Protein AF-A0A2T4I644-F1 (afdb_monomer)

Secondary structure (DSSP, 8-state):
----------SSSSHHHHHTTTTS-HHHHHHHHHHHHHHHHHHHHHHT---SSHHHHHHHHHHHHHHIIIIIIHHHHHHHHHHHHHHHHHTT-S-HHHHHHHHHHHHHHHHHHHHHHHHH--

Organism: NCBI:txid114404

Radius of gyration: 29.85 Å; Cα contacts (8 Å, |Δi|>4): 19; chains: 1; bounding box: 46×106×45 Å

Structure (mmCIF, N/CA/C/O backbone):
data_AF-A0A2T4I644-F1
#
_entry.id   AF-A0A2T4I644-F1
#
loop_
_atom_site.group_PDB
_atom_site.id
_atom_site.type_symbol
_atom_site.label_atom_id
_atom_site.label_alt_id
_atom_site.label_comp_id
_atom_site.label_asym_id
_atom_site.label_entity_id
_atom_site.label_seq_id
_atom_site.pdbx_PDB_ins_code
_atom_site.Cartn_x
_atom_site.Cartn_y
_atom_site.Cartn_z
_atom_site.occupancy
_atom_site.B_iso_or_equiv
_atom_site.auth_seq_id
_atom_site.auth_comp_id
_atom_site.auth_asym_id
_atom_site.auth_atom_id
_atom_site.pdbx_PDB_model_num
ATOM 1 N N . MET A 1 1 ? 1.972 84.202 19.432 1.00 36.59 1 MET A N 1
ATOM 2 C CA . MET A 1 1 ? 2.578 83.707 20.687 1.00 36.59 1 MET A CA 1
ATOM 3 C C . MET A 1 1 ? 1.867 82.419 21.091 1.00 36.59 1 MET A C 1
ATOM 5 O O . MET A 1 1 ? 0.653 82.459 21.192 1.00 36.59 1 MET A O 1
ATOM 9 N N . ASN A 1 2 ? 2.640 81.336 21.263 1.00 35.41 2 ASN A N 1
ATOM 10 C CA . ASN A 1 2 ? 2.361 80.044 21.932 1.00 35.41 2 ASN A CA 1
ATOM 11 C C . ASN A 1 2 ? 1.194 79.171 21.421 1.00 35.41 2 ASN A C 1
ATOM 13 O O . ASN A 1 2 ? 0.037 79.556 21.477 1.00 35.41 2 ASN A O 1
ATOM 17 N N . LEU A 1 3 ? 1.482 78.048 20.746 1.00 51.84 3 LEU A N 1
ATOM 18 C CA . LEU A 1 3 ? 1.832 76.704 21.266 1.00 51.84 3 LEU A CA 1
ATOM 19 C C . LEU A 1 3 ? 0.673 75.997 21.987 1.00 51.84 3 LEU A C 1
ATOM 21 O O . LEU A 1 3 ? 0.524 76.114 23.198 1.00 51.84 3 LEU A O 1
ATOM 25 N N . VAL A 1 4 ? -0.067 75.168 21.239 1.00 55.97 4 VAL A N 1
ATOM 26 C CA . VAL A 1 4 ? -0.917 74.102 21.788 1.00 55.97 4 VAL A CA 1
ATOM 27 C C . VAL A 1 4 ? -0.659 72.813 21.004 1.00 55.97 4 VAL A C 1
ATOM 29 O O . VAL A 1 4 ? -1.201 72.579 19.931 1.00 55.97 4 VAL A O 1
ATOM 32 N N . SER A 1 5 ? 0.266 72.026 21.555 1.00 57.50 5 SER A N 1
ATOM 33 C CA . SER A 1 5 ? 0.141 70.583 21.785 1.00 57.50 5 SER A CA 1
ATOM 34 C C . SER A 1 5 ? -0.593 69.754 20.718 1.00 57.50 5 SER A C 1
ATOM 36 O O . SER A 1 5 ? -1.779 69.452 20.852 1.00 57.50 5 SER A O 1
ATOM 38 N N . LEU A 1 6 ? 0.138 69.295 19.696 1.00 48.12 6 LEU A N 1
ATOM 39 C CA . LEU A 1 6 ? -0.281 68.140 18.899 1.00 48.12 6 LEU A CA 1
ATOM 40 C C . LEU A 1 6 ? 0.103 66.855 19.647 1.00 48.12 6 LEU A C 1
ATOM 42 O O . LEU A 1 6 ? 1.228 66.362 19.559 1.00 48.12 6 LEU A O 1
ATOM 46 N N . GLY A 1 7 ? -0.858 66.334 20.409 1.00 53.03 7 GLY A N 1
ATOM 47 C CA . GLY A 1 7 ? -0.810 65.007 21.006 1.00 53.03 7 GLY A CA 1
ATOM 48 C C . GLY A 1 7 ? -0.841 63.911 19.937 1.00 53.03 7 GLY A C 1
ATOM 49 O O . GLY A 1 7 ? -1.758 63.815 19.127 1.00 53.03 7 GLY A O 1
ATOM 50 N N . VAL A 1 8 ? 0.203 63.095 19.970 1.00 58.28 8 VAL A N 1
ATOM 51 C CA . VAL A 1 8 ? 0.467 61.855 19.232 1.00 58.28 8 VAL A CA 1
ATOM 52 C C . VAL A 1 8 ? -0.742 60.900 19.194 1.00 58.28 8 VAL A C 1
ATOM 54 O O . VAL A 1 8 ? -1.354 60.650 20.231 1.00 58.28 8 VAL A O 1
ATOM 57 N N . PRO A 1 9 ? -1.011 60.246 18.045 1.00 50.16 9 PRO A N 1
ATOM 58 C CA . PRO A 1 9 ? -1.150 58.788 18.096 1.00 50.16 9 PRO A CA 1
ATOM 59 C C . PRO A 1 9 ? -0.425 58.095 16.926 1.00 50.16 9 PRO A C 1
ATOM 61 O O . PRO A 1 9 ? -1.039 57.508 16.041 1.00 50.16 9 PRO A O 1
ATOM 64 N N . THR A 1 10 ? 0.910 58.100 16.921 1.00 55.16 10 THR A N 1
ATOM 65 C CA . THR A 1 10 ? 1.729 57.334 15.959 1.00 55.16 10 THR A CA 1
ATOM 66 C C . THR A 1 10 ? 1.942 55.865 16.358 1.00 55.16 10 THR A C 1
ATOM 68 O O . THR A 1 10 ? 2.755 55.171 15.748 1.00 55.16 10 THR A O 1
ATOM 71 N N . LEU A 1 11 ? 1.213 55.342 17.353 1.00 54.62 11 LEU A N 1
ATOM 72 C CA . LEU A 1 11 ? 1.520 54.040 17.968 1.00 54.62 11 LEU A CA 1
ATOM 73 C C . LEU A 1 11 ? 0.437 52.955 17.868 1.00 54.62 11 LEU A C 1
ATOM 75 O O . LEU A 1 11 ? 0.574 51.918 18.509 1.00 54.62 11 LEU A O 1
ATOM 79 N N . THR A 1 12 ? -0.601 53.101 17.041 1.00 56.12 12 THR A N 1
ATOM 80 C CA . THR A 1 12 ? -1.663 52.069 16.962 1.00 56.12 12 THR A CA 1
ATOM 81 C C . THR A 1 12 ? -1.661 51.228 15.686 1.00 56.12 12 THR A C 1
ATOM 83 O O . THR A 1 12 ? -2.336 50.201 15.643 1.00 56.12 12 THR A O 1
ATOM 86 N N . LEU A 1 13 ? -0.865 51.579 14.668 1.00 53.09 13 LEU A N 1
ATOM 87 C CA . LEU A 1 13 ? -0.871 50.845 13.392 1.00 53.09 13 LEU A CA 1
ATOM 88 C C . LEU A 1 13 ? 0.162 49.706 13.319 1.00 53.09 13 LEU A C 1
ATOM 90 O O . LEU A 1 13 ? -0.003 48.767 12.542 1.00 53.09 13 LEU A O 1
ATOM 94 N N . ARG A 1 14 ? 1.206 49.732 14.160 1.00 53.22 14 ARG A N 1
ATOM 95 C CA . ARG A 1 14 ? 2.254 48.694 14.162 1.00 53.22 14 ARG A CA 1
ATOM 96 C C . ARG A 1 14 ? 1.854 47.389 14.860 1.00 53.22 14 ARG A C 1
ATOM 98 O O . ARG A 1 14 ? 2.492 46.371 14.616 1.00 53.22 14 ARG A O 1
ATOM 105 N N . SER A 1 15 ? 0.800 47.378 15.676 1.00 53.75 15 SER A N 1
ATOM 106 C CA . SER A 1 15 ? 0.450 46.219 16.516 1.00 53.75 15 SER A CA 1
ATOM 107 C C . SER A 1 15 ? -0.314 45.106 15.788 1.00 53.75 15 SER A C 1
ATOM 109 O O . SER A 1 15 ? -0.267 43.954 16.213 1.00 53.75 15 SER A O 1
ATOM 111 N N . ARG A 1 16 ? -1.000 45.398 14.672 1.00 51.78 16 ARG A N 1
ATOM 112 C CA . ARG A 1 16 ? -1.785 44.375 13.948 1.00 51.78 16 ARG A CA 1
ATOM 113 C C . ARG A 1 16 ? -0.969 43.541 12.965 1.00 51.78 16 ARG A C 1
ATOM 115 O O . ARG A 1 1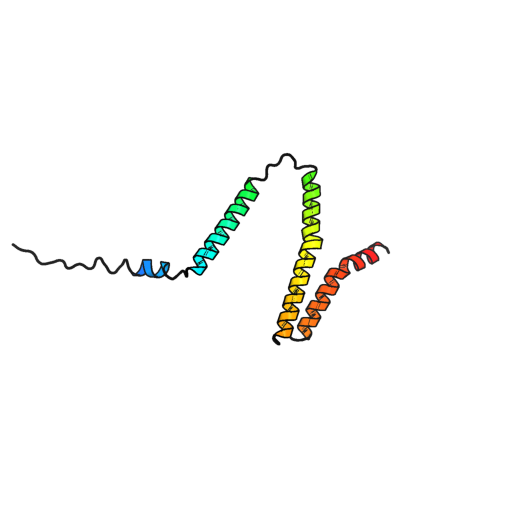6 ? -1.356 42.414 12.665 1.00 51.78 16 ARG A O 1
ATOM 122 N N . VAL A 1 17 ? 0.154 44.069 12.480 1.00 53.53 17 VAL A N 1
ATOM 123 C CA . VAL A 1 17 ? 1.023 43.343 11.544 1.00 53.53 17 VAL A CA 1
ATOM 124 C C . VAL A 1 17 ? 1.887 42.331 12.293 1.00 53.53 17 VAL A C 1
ATOM 126 O O . VAL A 1 17 ? 2.048 41.218 11.806 1.00 53.53 17 VAL A O 1
ATOM 129 N N . THR A 1 18 ? 2.359 42.653 13.502 1.00 52.06 18 THR A N 1
ATOM 130 C CA . THR A 1 18 ? 3.201 41.749 14.304 1.00 52.06 18 THR A CA 1
ATOM 131 C C . THR A 1 18 ? 2.419 40.590 14.930 1.00 52.06 18 THR A C 1
ATOM 133 O O . THR A 1 18 ? 2.927 39.474 14.980 1.00 52.06 18 THR A O 1
ATOM 136 N N . ALA A 1 19 ? 1.143 40.786 15.280 1.00 52.59 19 ALA A N 1
ATOM 137 C CA . ALA A 1 19 ? 0.310 39.734 15.874 1.00 52.59 19 ALA A CA 1
ATOM 138 C C . ALA A 1 19 ? 0.027 38.539 14.933 1.00 52.59 19 ALA A C 1
ATOM 140 O O . ALA A 1 19 ? -0.200 37.421 15.392 1.00 52.59 19 ALA A O 1
ATOM 141 N N . ARG A 1 20 ? 0.062 38.741 13.606 1.00 52.34 20 ARG A N 1
ATOM 142 C CA . ARG A 1 20 ? -0.087 37.653 12.615 1.00 52.34 20 ARG A CA 1
ATOM 143 C C . ARG A 1 20 ? 1.174 36.796 12.479 1.00 52.34 20 ARG A C 1
ATOM 145 O O . ARG A 1 20 ? 1.069 35.649 12.050 1.00 52.34 20 ARG A O 1
ATOM 152 N N . ILE A 1 21 ? 2.339 37.339 12.828 1.00 53.53 21 ILE A N 1
ATOM 153 C CA . ILE A 1 21 ? 3.638 36.669 12.677 1.00 53.53 21 ILE A CA 1
ATOM 154 C C . ILE A 1 21 ? 3.943 35.801 13.907 1.00 53.53 21 ILE A C 1
ATOM 156 O O . ILE A 1 21 ? 4.533 34.731 13.766 1.00 53.53 21 ILE A O 1
ATOM 160 N N . ASP A 1 22 ? 3.438 36.191 15.083 1.00 50.56 22 ASP A N 1
ATOM 161 C CA . ASP A 1 22 ? 3.596 35.439 16.339 1.00 50.56 22 ASP A CA 1
ATOM 162 C C . ASP A 1 22 ? 2.644 34.237 16.484 1.00 50.56 22 ASP A C 1
ATOM 164 O O . ASP A 1 22 ? 2.836 33.385 17.352 1.00 50.56 22 ASP A O 1
ATOM 168 N N . ALA A 1 23 ? 1.649 34.091 15.601 1.00 53.94 23 ALA A N 1
ATOM 169 C CA . ALA A 1 23 ? 0.740 32.939 15.612 1.00 53.94 23 ALA A CA 1
ATOM 170 C C . ALA A 1 23 ? 1.326 31.675 14.947 1.00 53.94 23 ALA A C 1
ATOM 172 O O . ALA A 1 23 ? 0.729 30.594 15.005 1.00 53.94 23 ALA A O 1
ATOM 173 N N . LEU A 1 24 ? 2.502 31.758 14.315 1.00 54.22 24 LEU A N 1
ATOM 174 C CA . LEU A 1 24 ? 3.151 30.584 13.736 1.00 54.22 24 LEU A CA 1
ATOM 175 C C . LEU A 1 24 ? 3.967 29.858 14.804 1.00 54.22 24 LEU A C 1
ATOM 177 O O . LEU A 1 24 ? 5.163 30.071 14.978 1.00 54.22 24 LEU A O 1
ATOM 181 N N . SER A 1 25 ? 3.265 28.951 15.486 1.00 60.69 25 SER A N 1
ATOM 182 C CA . SER A 1 25 ? 3.776 27.998 16.473 1.00 60.69 25 SER A CA 1
ATOM 183 C C . SER A 1 25 ? 5.236 27.551 16.217 1.00 60.69 25 SER A C 1
ATOM 185 O O . SER A 1 25 ? 5.583 27.186 15.085 1.00 60.69 25 SER A O 1
ATOM 187 N N . PRO A 1 26 ? 6.086 27.450 17.257 1.00 54.44 26 PRO A N 1
ATOM 188 C CA . PRO A 1 26 ? 7.495 27.051 17.127 1.00 54.44 26 PRO A CA 1
ATOM 189 C C . PRO A 1 26 ? 7.689 25.662 16.486 1.00 54.44 26 PRO A C 1
ATOM 191 O O . PRO A 1 26 ? 8.754 25.363 15.943 1.00 54.44 26 PRO A O 1
ATOM 194 N N . ARG A 1 27 ? 6.641 24.822 16.478 1.00 54.28 27 ARG A N 1
ATOM 195 C CA . ARG A 1 27 ? 6.611 23.524 15.784 1.00 54.28 27 ARG A CA 1
ATOM 196 C C . ARG A 1 27 ? 6.625 23.655 14.255 1.00 54.28 27 ARG A C 1
ATOM 198 O O . ARG A 1 27 ? 7.322 22.884 13.600 1.00 54.28 27 ARG A O 1
ATOM 205 N N . ARG A 1 28 ? 5.939 24.653 13.678 1.00 55.69 28 ARG A N 1
ATOM 206 C CA . ARG A 1 28 ? 5.920 24.885 12.218 1.00 55.69 28 ARG A CA 1
ATOM 207 C C . ARG A 1 28 ? 7.275 25.352 11.690 1.00 55.69 28 ARG A C 1
ATOM 209 O O . ARG A 1 28 ? 7.656 24.969 10.592 1.00 55.69 28 ARG A O 1
ATOM 216 N N . ARG A 1 29 ? 8.040 26.105 12.489 1.00 54.97 29 ARG A N 1
ATOM 217 C CA . ARG A 1 29 ? 9.377 26.598 12.112 1.00 54.97 29 ARG A CA 1
ATOM 218 C C . ARG A 1 29 ? 10.420 25.476 12.051 1.00 54.97 29 ARG A C 1
ATOM 220 O O . ARG A 1 29 ? 11.257 25.481 11.155 1.00 54.97 29 ARG A O 1
ATOM 227 N N . LYS A 1 30 ? 10.338 24.484 12.951 1.00 56.56 30 LYS A N 1
ATOM 228 C CA . LYS A 1 30 ? 11.183 23.274 12.895 1.00 56.56 30 LYS A CA 1
ATOM 229 C C . LYS A 1 30 ? 10.861 22.417 11.669 1.00 56.56 30 LYS A C 1
ATOM 231 O O . LYS A 1 30 ? 11.780 22.019 10.966 1.00 56.56 30 LYS A O 1
ATOM 236 N N . LEU A 1 31 ? 9.577 22.204 11.377 1.00 60.03 31 LEU A N 1
ATOM 237 C CA . LEU A 1 31 ? 9.143 21.450 10.195 1.00 60.03 31 LEU A CA 1
ATOM 238 C C . LEU A 1 31 ? 9.512 22.154 8.886 1.00 60.03 31 LEU A C 1
ATOM 240 O O . LEU A 1 31 ? 10.043 21.511 7.991 1.00 60.03 31 LEU A O 1
ATOM 244 N N . ALA A 1 32 ? 9.310 23.471 8.795 1.00 61.25 32 ALA A N 1
ATOM 245 C CA . ALA A 1 32 ? 9.706 24.252 7.626 1.00 61.25 32 ALA A CA 1
ATOM 246 C C . ALA A 1 32 ? 11.225 24.222 7.402 1.00 61.25 32 ALA A C 1
ATOM 248 O O . ALA A 1 32 ? 11.663 24.125 6.263 1.00 61.25 32 ALA A O 1
ATOM 249 N N . ARG A 1 33 ? 12.025 24.238 8.479 1.00 59.78 33 ARG A N 1
ATOM 250 C CA . ARG A 1 33 ? 13.490 24.142 8.401 1.00 59.78 33 ARG A CA 1
ATOM 251 C C . ARG A 1 33 ? 13.965 22.753 7.972 1.00 59.78 33 ARG A C 1
ATOM 253 O O . ARG A 1 33 ? 14.886 22.652 7.171 1.00 59.78 33 ARG A O 1
ATOM 260 N N . ILE A 1 34 ? 13.329 21.693 8.473 1.00 66.12 34 ILE A N 1
ATOM 261 C CA . ILE A 1 34 ? 13.607 20.317 8.040 1.00 66.12 34 ILE A CA 1
ATOM 262 C C . ILE A 1 34 ? 13.236 20.165 6.562 1.00 66.12 34 ILE A C 1
ATOM 264 O O . ILE A 1 34 ? 14.057 19.714 5.773 1.00 66.12 34 ILE A O 1
ATOM 268 N N . LEU A 1 35 ? 12.052 20.630 6.160 1.00 66.62 35 LEU A N 1
ATOM 269 C CA . LEU A 1 35 ? 11.592 20.554 4.775 1.00 66.62 35 LEU A CA 1
ATOM 270 C C . LEU A 1 35 ? 12.479 21.369 3.820 1.00 66.62 35 LEU A C 1
ATOM 272 O O . LEU A 1 35 ? 12.798 20.892 2.736 1.00 66.62 35 LEU A O 1
ATOM 276 N N . SER A 1 36 ? 12.948 22.553 4.233 1.00 66.12 36 SER A N 1
ATOM 277 C CA . SER A 1 36 ? 13.891 23.344 3.436 1.00 66.12 36 SER A CA 1
ATOM 278 C C . SER A 1 36 ? 15.269 22.688 3.335 1.00 66.12 36 SER A C 1
ATOM 280 O O . SER A 1 36 ? 15.903 22.780 2.290 1.00 66.12 36 SER A O 1
ATOM 282 N N . MET A 1 37 ? 15.735 22.007 4.390 1.00 67.25 37 MET A N 1
ATOM 283 C CA . MET A 1 37 ? 16.991 21.248 4.342 1.00 67.25 37 MET A CA 1
ATOM 284 C C . MET A 1 37 ? 16.875 20.036 3.412 1.00 67.25 37 MET A C 1
ATOM 286 O O . MET A 1 37 ? 17.764 19.832 2.594 1.00 67.25 37 MET A O 1
ATOM 290 N N . PHE A 1 38 ? 15.765 19.290 3.461 1.00 71.62 38 PHE A N 1
ATOM 291 C CA . PHE A 1 38 ? 15.497 18.208 2.506 1.00 71.62 38 PHE A CA 1
ATOM 292 C C . PHE A 1 38 ? 15.419 18.721 1.064 1.00 71.62 38 PHE A C 1
ATOM 294 O O . PHE A 1 38 ? 15.996 18.106 0.173 1.00 71.62 38 PHE A O 1
ATOM 301 N N . GLY A 1 39 ? 14.767 19.865 0.833 1.00 70.25 39 GLY A N 1
ATOM 302 C CA . GLY A 1 39 ? 14.689 20.483 -0.493 1.00 70.25 39 GLY A CA 1
ATOM 303 C C . GLY A 1 39 ? 16.053 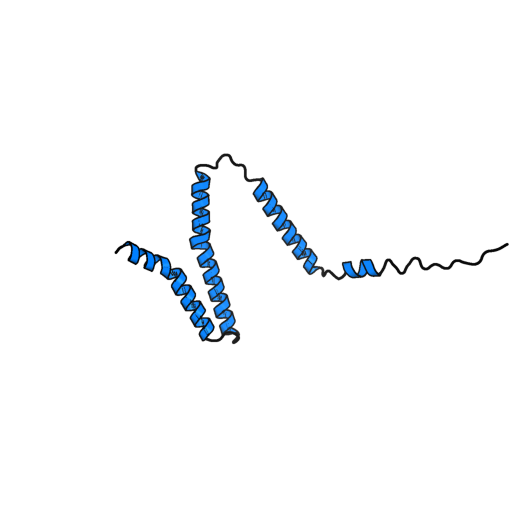20.914 -1.041 1.00 70.25 39 GLY A C 1
ATOM 304 O O . GLY A 1 39 ? 16.343 20.673 -2.207 1.00 70.25 39 GLY A O 1
ATOM 305 N N . LEU A 1 40 ? 16.914 21.496 -0.200 1.00 67.06 40 LEU A N 1
ATOM 306 C CA . LEU A 1 40 ? 18.270 21.901 -0.592 1.00 67.06 40 LEU A CA 1
ATOM 307 C C . LEU A 1 40 ? 19.179 20.703 -0.879 1.00 67.06 40 LEU A C 1
ATOM 309 O O . LEU A 1 40 ? 19.924 20.737 -1.853 1.00 67.06 40 LEU A O 1
ATOM 313 N N . VAL A 1 41 ? 19.096 19.642 -0.071 1.00 70.88 41 VAL A N 1
ATOM 314 C CA . VAL A 1 41 ? 19.842 18.397 -0.312 1.00 70.88 41 VAL A CA 1
ATOM 315 C C . VAL A 1 41 ? 19.365 17.732 -1.602 1.00 70.88 41 VAL A C 1
ATOM 317 O O . VAL A 1 41 ? 20.195 17.349 -2.416 1.00 70.88 41 VAL A O 1
ATOM 320 N N . ALA A 1 42 ? 18.053 17.677 -1.845 1.00 67.62 42 ALA A N 1
ATOM 321 C CA . ALA A 1 42 ? 17.501 17.144 -3.088 1.00 67.62 42 ALA A CA 1
ATOM 322 C C . ALA A 1 42 ? 17.944 17.954 -4.320 1.00 67.62 42 ALA A C 1
ATOM 324 O O . ALA A 1 42 ? 18.339 17.364 -5.322 1.00 67.62 42 ALA A O 1
ATOM 325 N N . LEU A 1 43 ? 17.945 19.292 -4.242 1.00 64.12 43 LEU A N 1
ATOM 326 C CA . LEU A 1 43 ? 18.465 20.140 -5.320 1.00 64.12 43 LEU A CA 1
ATOM 327 C C . LEU A 1 43 ? 19.965 19.919 -5.549 1.00 64.12 43 LEU A C 1
ATOM 329 O O . LEU A 1 43 ? 20.388 19.784 -6.692 1.00 64.12 43 LEU A O 1
ATOM 333 N N . ALA A 1 44 ? 20.764 19.853 -4.482 1.00 63.59 44 ALA A N 1
ATOM 334 C CA . ALA A 1 44 ? 22.201 19.608 -4.579 1.00 63.59 44 ALA A CA 1
ATOM 335 C C . ALA A 1 44 ? 22.508 18.229 -5.188 1.00 63.59 44 ALA A C 1
ATOM 337 O O . ALA A 1 44 ? 23.413 18.109 -6.009 1.00 63.59 44 ALA A O 1
ATOM 338 N N . SER A 1 45 ? 21.717 17.203 -4.859 1.00 60.69 45 SER A N 1
ATOM 339 C CA . SER A 1 45 ? 21.830 15.871 -5.463 1.00 60.69 45 SER A CA 1
ATOM 340 C C . SER A 1 45 ? 21.471 15.850 -6.952 1.00 60.69 45 SER A C 1
ATOM 342 O O . SER A 1 45 ? 22.064 15.077 -7.695 1.00 60.69 45 SER A O 1
ATOM 344 N N . LEU A 1 46 ? 20.546 16.703 -7.404 1.00 61.94 46 LEU A N 1
ATOM 345 C CA . LEU A 1 46 ? 20.217 16.856 -8.828 1.00 61.94 46 LEU A CA 1
ATOM 346 C C . LEU A 1 46 ? 21.315 17.602 -9.604 1.00 61.94 46 LEU A C 1
ATOM 348 O O . LEU A 1 46 ? 21.526 17.327 -10.780 1.00 61.94 46 LEU A O 1
ATOM 352 N N . LEU A 1 47 ? 22.014 18.533 -8.948 1.00 58.69 47 LEU A N 1
ATOM 353 C CA . LEU A 1 47 ? 23.083 19.346 -9.540 1.00 58.69 47 LEU A CA 1
ATOM 354 C C . LEU A 1 47 ? 24.439 18.625 -9.588 1.00 58.69 47 LEU A C 1
ATOM 356 O O . LEU A 1 47 ? 25.260 18.957 -10.434 1.00 58.69 47 LEU A O 1
ATOM 360 N N . SER A 1 48 ? 24.669 17.642 -8.711 1.00 54.25 48 SER A N 1
ATOM 361 C CA . SER A 1 48 ? 25.914 16.854 -8.657 1.00 54.25 48 SER A CA 1
ATOM 362 C C . SER A 1 48 ? 25.897 15.601 -9.547 1.00 54.25 48 SER A C 1
ATOM 364 O O . SER A 1 48 ? 26.774 14.746 -9.428 1.00 54.25 48 SER A O 1
ATOM 366 N N . ALA A 1 49 ? 24.889 15.457 -10.411 1.00 53.19 49 ALA A N 1
ATOM 367 C CA . ALA A 1 49 ? 24.800 14.376 -11.385 1.00 53.19 49 ALA A CA 1
ATOM 368 C C . ALA A 1 49 ? 25.766 14.632 -12.560 1.00 53.19 49 ALA A C 1
ATOM 370 O O . ALA A 1 49 ? 25.367 15.092 -13.627 1.00 53.19 49 ALA A O 1
ATOM 371 N N . GLU A 1 50 ? 27.055 14.359 -12.354 1.00 51.94 50 GLU A N 1
ATOM 372 C CA . GLU A 1 50 ? 28.081 14.453 -13.398 1.00 51.94 50 GLU A CA 1
ATOM 373 C C . GLU A 1 50 ? 27.900 13.312 -14.440 1.00 51.94 50 GLU A C 1
ATOM 375 O O . GLU A 1 50 ? 27.862 12.137 -14.059 1.00 51.94 50 GLU A O 1
ATOM 380 N N . PRO A 1 51 ? 27.786 13.593 -15.757 1.00 54.28 51 PRO A N 1
ATOM 381 C CA . PRO A 1 51 ? 27.181 12.663 -16.722 1.00 54.28 51 PRO A CA 1
ATOM 382 C C . PRO A 1 51 ? 28.169 11.803 -17.548 1.00 54.28 51 PRO A C 1
ATOM 384 O O . PRO A 1 51 ? 27.860 11.458 -18.685 1.00 54.28 51 PRO A O 1
ATOM 387 N N . ALA A 1 52 ? 29.353 11.433 -17.039 1.00 48.03 52 ALA A N 1
ATOM 388 C CA . ALA A 1 52 ? 30.421 10.861 -17.890 1.00 48.03 52 AL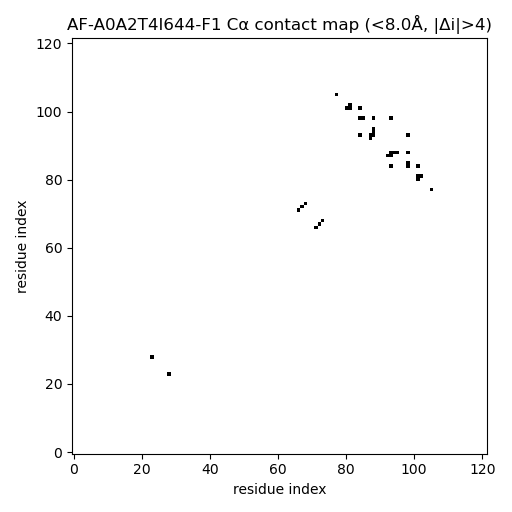A A CA 1
ATOM 389 C C . ALA A 1 52 ? 30.893 9.420 -17.578 1.00 48.03 52 ALA A C 1
ATOM 391 O O . ALA A 1 52 ? 31.660 8.867 -18.361 1.00 48.03 52 ALA A O 1
ATOM 392 N N . LEU A 1 53 ? 30.402 8.757 -16.520 1.00 50.97 53 LEU A N 1
ATOM 393 C CA . LEU A 1 53 ? 30.596 7.300 -16.295 1.00 50.97 53 LEU A CA 1
ATOM 394 C C . LEU A 1 53 ? 29.329 6.473 -16.607 1.00 50.97 53 LEU A C 1
ATOM 396 O O . LEU A 1 53 ? 29.139 5.360 -16.117 1.00 50.97 53 LEU A O 1
ATOM 400 N N . ALA A 1 54 ? 28.434 7.054 -17.407 1.00 50.53 54 ALA A N 1
ATOM 401 C CA . ALA A 1 54 ? 27.006 6.778 -17.389 1.00 50.53 54 ALA A CA 1
ATOM 402 C C . ALA A 1 54 ? 26.510 5.661 -18.331 1.00 50.53 54 ALA A C 1
ATOM 404 O O . ALA A 1 54 ? 25.469 5.095 -18.044 1.00 50.53 54 ALA A O 1
ATOM 405 N N . GLN A 1 55 ? 27.186 5.268 -19.415 1.00 49.62 55 GLN A N 1
ATOM 406 C CA . GLN A 1 55 ? 26.510 4.413 -20.416 1.00 49.62 55 GLN A CA 1
ATOM 407 C C . GLN A 1 55 ? 26.339 2.934 -19.998 1.00 49.62 55 GLN A C 1
ATOM 409 O O . GLN A 1 55 ? 25.320 2.333 -20.312 1.00 49.62 55 GLN A O 1
ATOM 414 N N . THR A 1 56 ? 27.283 2.343 -19.256 1.00 52.12 56 THR A N 1
ATOM 415 C CA . THR A 1 56 ? 27.162 0.959 -18.738 1.00 52.12 56 THR A CA 1
ATOM 416 C C . THR A 1 56 ? 26.540 0.900 -17.341 1.00 52.12 56 THR A C 1
ATOM 418 O O . THR A 1 56 ? 25.923 -0.095 -16.969 1.00 52.12 56 THR A O 1
ATOM 421 N N . ASN A 1 57 ? 26.654 1.984 -16.564 1.00 56.41 57 ASN A N 1
ATOM 422 C CA . ASN A 1 57 ? 26.078 2.077 -15.225 1.00 56.41 57 ASN A CA 1
ATOM 423 C C . ASN A 1 57 ? 24.617 2.545 -15.222 1.00 56.41 57 ASN A C 1
ATOM 425 O O . ASN A 1 57 ? 23.892 2.094 -14.343 1.00 56.41 57 ASN A O 1
ATOM 429 N N . LEU A 1 58 ? 24.144 3.374 -16.169 1.00 56.78 58 LEU A N 1
ATOM 430 C CA . LEU A 1 58 ? 22.733 3.805 -16.198 1.00 56.78 58 LEU A CA 1
ATOM 431 C C . LEU A 1 58 ? 21.774 2.664 -16.510 1.00 56.78 58 LEU A C 1
ATOM 433 O O . LEU A 1 58 ? 20.682 2.662 -15.957 1.00 56.78 58 LEU A O 1
ATOM 437 N N . GLU A 1 59 ? 22.156 1.697 -17.345 1.00 63.09 59 GLU A N 1
ATOM 438 C CA . GLU A 1 59 ? 21.304 0.530 -17.586 1.00 63.09 59 GLU A CA 1
ATOM 439 C C . GLU A 1 59 ? 21.201 -0.324 -16.311 1.00 63.09 59 GLU A C 1
ATOM 441 O O . GLU A 1 59 ? 20.106 -0.665 -15.868 1.00 63.09 59 GLU A O 1
ATOM 446 N N . SER A 1 60 ? 22.329 -0.559 -15.626 1.00 67.12 60 SER A N 1
ATOM 447 C CA . SER A 1 60 ? 22.359 -1.301 -14.356 1.00 67.12 60 SER A CA 1
ATOM 448 C C . SER A 1 60 ? 21.673 -0.558 -13.200 1.00 67.12 60 SER A C 1
ATOM 450 O O . SER A 1 60 ? 21.006 -1.173 -12.368 1.00 67.12 60 SER A O 1
ATOM 452 N N . PHE A 1 61 ? 21.790 0.771 -13.156 1.00 68.88 61 PHE A N 1
ATOM 453 C CA . PHE A 1 61 ? 21.155 1.634 -12.168 1.00 68.88 61 PHE A CA 1
ATOM 454 C C . PHE A 1 61 ? 19.661 1.748 -12.452 1.00 68.88 61 PHE A C 1
ATOM 456 O O . PHE A 1 61 ? 18.862 1.616 -11.534 1.00 68.88 61 PHE A O 1
ATOM 463 N N . GLY A 1 62 ? 19.274 1.898 -13.718 1.00 71.88 62 GLY A N 1
ATOM 464 C CA . GLY A 1 62 ? 17.891 1.853 -14.174 1.00 71.88 62 GLY A CA 1
ATOM 465 C C . GLY A 1 62 ? 17.231 0.527 -13.819 1.00 71.88 62 GLY A C 1
ATOM 466 O O . GLY A 1 62 ? 16.151 0.534 -13.241 1.00 71.88 62 GLY A O 1
ATOM 467 N N . GLN A 1 63 ? 17.913 -0.600 -14.039 1.00 75.19 63 GLN A N 1
ATOM 468 C CA . GLN A 1 63 ? 17.417 -1.921 -13.653 1.00 75.19 63 GLN A CA 1
ATOM 469 C C . GLN A 1 63 ? 17.387 -2.113 -12.132 1.00 75.19 63 GLN A C 1
ATOM 471 O O . GLN A 1 63 ? 16.460 -2.720 -11.606 1.00 75.19 63 GLN A O 1
ATOM 476 N N . SER A 1 64 ? 18.357 -1.566 -11.397 1.00 72.81 64 SER A N 1
ATOM 477 C CA . SER A 1 64 ? 18.372 -1.595 -9.929 1.00 72.81 64 SER A CA 1
AT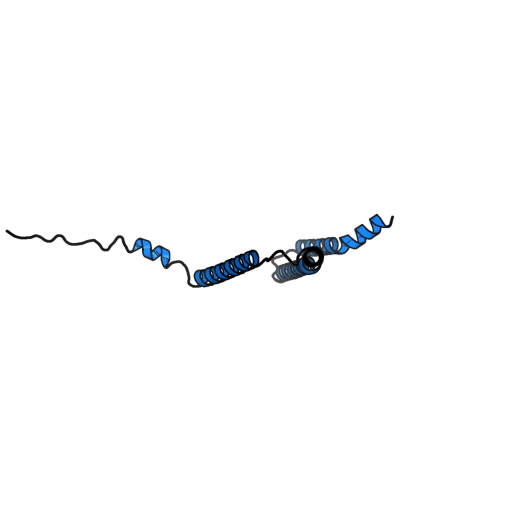OM 478 C C . SER A 1 64 ? 17.243 -0.755 -9.337 1.00 72.81 64 SER A C 1
ATOM 480 O O . SER A 1 64 ? 16.566 -1.200 -8.417 1.00 72.81 64 SER A O 1
ATOM 482 N N . VAL A 1 65 ? 16.980 0.427 -9.895 1.00 71.94 65 VAL A N 1
ATOM 483 C CA . VAL A 1 65 ? 15.841 1.276 -9.533 1.00 71.94 65 VAL A CA 1
ATOM 484 C C . VAL A 1 65 ? 14.539 0.592 -9.929 1.00 71.94 65 VAL A C 1
ATOM 486 O O . VAL A 1 65 ? 13.645 0.510 -9.099 1.00 71.94 65 VAL A O 1
ATOM 489 N N . LEU A 1 66 ? 14.433 0.020 -11.129 1.00 76.94 66 LEU A N 1
ATOM 490 C CA . LEU A 1 66 ? 13.268 -0.756 -11.554 1.00 76.94 66 LEU A CA 1
ATOM 491 C C . LEU A 1 66 ? 13.019 -1.935 -10.607 1.00 76.94 66 LEU A C 1
ATOM 493 O O . LEU A 1 66 ? 11.885 -2.147 -10.197 1.00 76.94 66 LEU A O 1
ATOM 497 N N . ASN A 1 67 ? 14.058 -2.661 -10.198 1.00 76.31 67 ASN A N 1
ATOM 498 C CA . ASN A 1 67 ? 13.963 -3.766 -9.246 1.00 76.31 67 ASN A CA 1
ATOM 499 C C . ASN A 1 67 ? 13.584 -3.282 -7.840 1.00 76.31 67 ASN A C 1
ATOM 501 O O . ASN A 1 67 ? 12.780 -3.92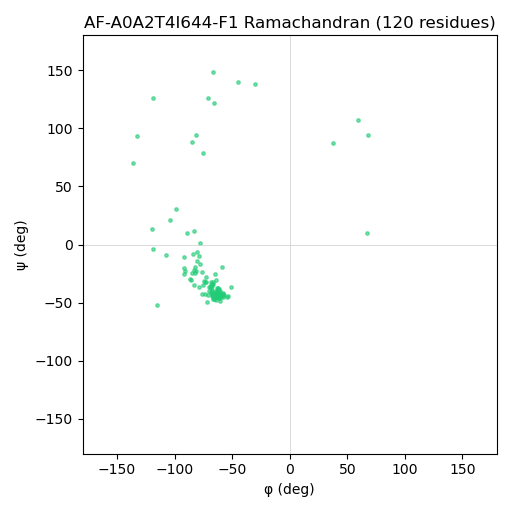3 -7.163 1.00 76.31 67 ASN A O 1
ATOM 505 N N . LEU A 1 68 ? 14.109 -2.140 -7.391 1.00 71.81 68 LEU A N 1
ATOM 506 C CA . LEU A 1 68 ? 13.711 -1.531 -6.123 1.00 71.81 68 LEU A CA 1
ATOM 507 C C . LEU A 1 68 ? 12.255 -1.070 -6.162 1.00 71.81 68 LEU A C 1
ATOM 509 O O . LEU A 1 68 ? 11.518 -1.358 -5.226 1.00 71.81 68 LEU A O 1
ATOM 513 N N . LEU A 1 69 ? 11.818 -0.415 -7.236 1.00 71.88 69 LEU A N 1
ATOM 514 C CA . LEU A 1 69 ? 10.433 0.010 -7.431 1.00 71.88 69 LEU A CA 1
ATOM 515 C C . LEU A 1 69 ? 9.488 -1.196 -7.569 1.00 71.88 69 LEU A C 1
ATOM 517 O O . LEU A 1 69 ? 8.420 -1.200 -6.962 1.00 71.88 69 LEU A O 1
ATOM 521 N N . SER A 1 70 ? 9.900 -2.235 -8.299 1.00 70.75 70 SER A N 1
ATOM 522 C CA . SER A 1 70 ? 9.053 -3.387 -8.642 1.00 70.75 70 SER A CA 1
ATOM 523 C C . SER A 1 70 ? 8.982 -4.448 -7.544 1.00 70.75 70 SER A C 1
ATOM 525 O O . SER A 1 70 ? 7.947 -5.075 -7.359 1.00 70.75 70 SER A O 1
ATOM 527 N N . ASN A 1 71 ? 10.062 -4.673 -6.796 1.00 73.06 71 ASN A N 1
ATOM 528 C CA . ASN A 1 71 ? 10.115 -5.746 -5.799 1.00 73.06 71 ASN A CA 1
ATOM 529 C C . ASN A 1 71 ? 10.264 -5.216 -4.369 1.00 73.06 71 ASN A C 1
ATOM 531 O O . ASN A 1 71 ? 9.475 -5.570 -3.493 1.00 73.06 71 ASN A O 1
ATOM 535 N N . GLY A 1 72 ? 11.251 -4.358 -4.103 1.00 80.56 72 GLY A N 1
ATOM 536 C CA . GLY A 1 72 ? 11.552 -3.919 -2.732 1.00 80.56 72 GLY A CA 1
ATOM 537 C C . GLY A 1 72 ? 10.502 -2.969 -2.143 1.00 80.56 72 GLY A C 1
ATOM 538 O O . GLY A 1 72 ? 10.000 -3.169 -1.033 1.00 80.56 72 GLY A O 1
ATOM 539 N N . LEU A 1 73 ? 10.140 -1.936 -2.899 1.00 80.19 73 LEU A N 1
ATOM 540 C CA . LEU A 1 73 ? 9.228 -0.881 -2.465 1.00 80.19 73 LEU A CA 1
ATOM 541 C C . LEU A 1 73 ? 7.776 -1.344 -2.473 1.00 80.19 73 LEU A C 1
ATOM 543 O O . LEU A 1 73 ? 7.076 -1.106 -1.492 1.00 80.19 73 LEU A O 1
ATOM 547 N N . LEU A 1 74 ? 7.339 -2.066 -3.508 1.00 78.25 74 LEU A N 1
ATOM 548 C CA . LEU A 1 74 ? 5.993 -2.647 -3.554 1.00 78.25 74 LEU A CA 1
ATOM 549 C C . LEU A 1 74 ? 5.738 -3.591 -2.373 1.00 78.25 74 LEU A C 1
ATOM 551 O O . LEU A 1 74 ? 4.703 -3.489 -1.713 1.00 78.25 74 LEU A O 1
ATOM 555 N N . ARG A 1 75 ? 6.715 -4.440 -2.027 1.00 83.69 75 ARG A N 1
ATOM 556 C CA . ARG A 1 75 ? 6.627 -5.299 -0.839 1.00 83.69 75 ARG A CA 1
ATOM 557 C C . ARG A 1 75 ? 6.539 -4.491 0.452 1.00 83.69 75 ARG A C 1
ATOM 559 O O . ARG A 1 75 ? 5.731 -4.809 1.320 1.00 83.69 75 ARG A O 1
ATOM 566 N N . THR A 1 76 ? 7.322 -3.422 0.565 1.00 86.75 76 THR A N 1
ATOM 567 C CA . THR A 1 76 ? 7.294 -2.535 1.736 1.00 86.75 76 THR A CA 1
ATOM 568 C C . THR A 1 76 ? 5.939 -1.836 1.882 1.00 86.75 76 THR A C 1
ATOM 570 O O . THR A 1 76 ? 5.365 -1.828 2.969 1.00 86.75 76 THR A O 1
ATOM 573 N N . VAL A 1 77 ? 5.380 -1.307 0.790 1.00 85.62 77 VAL A N 1
ATOM 574 C CA . VAL A 1 77 ? 4.064 -0.648 0.789 1.00 85.62 77 VAL A CA 1
ATOM 575 C C . VAL A 1 77 ? 2.957 -1.638 1.152 1.00 85.62 77 VAL A C 1
ATOM 577 O O . VAL A 1 77 ? 2.087 -1.310 1.958 1.00 85.62 77 VAL A O 1
ATOM 580 N N . ALA A 1 78 ? 3.012 -2.866 0.634 1.00 85.94 78 ALA A N 1
ATOM 581 C CA . ALA A 1 78 ? 2.051 -3.906 0.987 1.00 85.94 78 ALA A CA 1
ATOM 582 C C . ALA A 1 78 ? 2.099 -4.276 2.474 1.00 85.94 78 ALA A C 1
ATOM 584 O O . ALA A 1 78 ? 1.056 -4.388 3.115 1.00 85.94 78 ALA A O 1
ATOM 585 N N . ILE A 1 79 ? 3.299 -4.412 3.047 1.00 90.44 79 ILE A N 1
ATOM 586 C CA . ILE A 1 79 ? 3.464 -4.665 4.484 1.00 90.44 79 ILE A CA 1
ATOM 587 C C . ILE A 1 79 ? 2.869 -3.510 5.303 1.00 90.44 79 ILE A C 1
ATOM 589 O O . ILE A 1 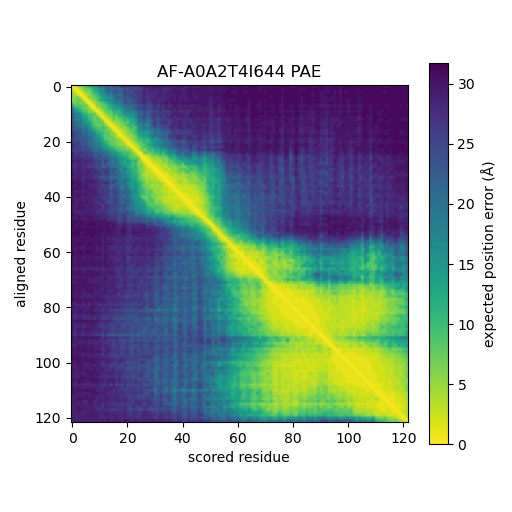79 ? 2.139 -3.754 6.262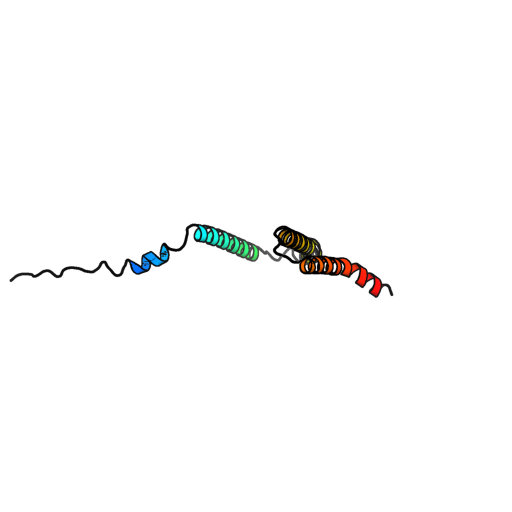 1.00 90.44 79 ILE A O 1
ATOM 593 N N . LEU A 1 80 ? 3.110 -2.255 4.911 1.00 91.31 80 LEU A N 1
ATOM 594 C CA . LEU A 1 80 ? 2.517 -1.096 5.586 1.00 91.31 80 LEU A CA 1
ATOM 595 C C . LEU A 1 80 ? 0.984 -1.092 5.506 1.00 91.31 80 LEU A C 1
ATOM 597 O O . LEU A 1 80 ? 0.326 -0.797 6.505 1.00 91.31 80 LEU A O 1
ATOM 601 N N . ALA A 1 81 ? 0.413 -1.460 4.358 1.00 88.75 81 ALA A N 1
ATOM 602 C CA . ALA A 1 81 ? -1.033 -1.583 4.192 1.00 88.75 81 ALA A CA 1
ATOM 603 C C . ALA A 1 81 ? -1.627 -2.663 5.114 1.00 88.75 81 ALA A C 1
ATOM 605 O O . ALA A 1 81 ? -2.652 -2.418 5.751 1.00 88.75 81 ALA A O 1
ATOM 606 N N . ILE A 1 82 ? -0.957 -3.815 5.259 1.00 91.75 82 ILE A N 1
ATOM 607 C CA . ILE A 1 82 ? -1.351 -4.875 6.206 1.00 91.75 82 ILE A CA 1
ATOM 608 C C . ILE A 1 82 ? -1.331 -4.358 7.641 1.00 91.75 82 ILE A C 1
ATOM 610 O O . ILE A 1 82 ? -2.294 -4.558 8.378 1.00 91.75 82 ILE A O 1
ATOM 614 N N . ILE A 1 83 ? -0.250 -3.685 8.042 1.00 93.00 83 ILE A N 1
ATOM 615 C CA . ILE A 1 83 ? -0.108 -3.152 9.402 1.00 93.00 83 ILE A CA 1
ATOM 616 C C . ILE A 1 83 ? -1.223 -2.141 9.691 1.00 93.00 83 ILE A C 1
ATOM 618 O O . ILE A 1 83 ? -1.854 -2.206 10.746 1.00 93.00 83 ILE A O 1
ATOM 622 N N . ALA A 1 84 ? -1.511 -1.239 8.749 1.00 90.81 84 ALA A N 1
ATOM 623 C CA . ALA A 1 84 ? -2.580 -0.257 8.888 1.00 90.81 84 ALA A CA 1
ATOM 624 C C . ALA A 1 84 ? -3.970 -0.912 8.966 1.00 90.81 84 ALA A C 1
ATOM 626 O O . ALA A 1 84 ? -4.778 -0.526 9.811 1.00 90.81 84 ALA A O 1
ATOM 627 N N . ALA A 1 85 ? -4.242 -1.925 8.137 1.00 90.75 85 ALA A N 1
ATOM 628 C CA . ALA A 1 85 ? -5.497 -2.672 8.172 1.00 90.75 85 ALA A CA 1
ATOM 629 C C . ALA A 1 85 ? -5.671 -3.439 9.493 1.00 90.75 85 ALA A C 1
ATOM 631 O O . ALA A 1 85 ? -6.733 -3.361 10.112 1.00 90.75 85 ALA A O 1
ATOM 632 N N . GLY A 1 86 ? -4.615 -4.103 9.974 1.00 89.62 86 GLY A N 1
ATOM 633 C CA . GLY A 1 86 ? -4.605 -4.780 11.271 1.00 89.62 86 GLY A CA 1
ATOM 634 C C . GLY A 1 86 ? -4.831 -3.807 12.428 1.00 89.62 86 GLY A C 1
ATOM 635 O O . GLY A 1 86 ? -5.670 -4.052 13.289 1.00 89.62 86 GLY A O 1
ATOM 636 N N . PHE A 1 87 ? -4.163 -2.652 12.412 1.00 91.50 87 PHE A N 1
ATOM 637 C CA . PHE A 1 87 ? -4.374 -1.604 13.411 1.00 91.50 87 PHE A CA 1
ATOM 638 C C . PHE A 1 87 ? -5.806 -1.043 13.379 1.00 91.50 87 PHE A C 1
ATOM 640 O O . PHE A 1 87 ? -6.443 -0.855 14.418 1.00 91.50 87 PHE A O 1
ATOM 647 N N . GLY A 1 88 ? -6.350 -0.810 12.185 1.00 90.69 88 GLY A N 1
ATOM 648 C CA . GLY A 1 88 ? -7.732 -0.371 12.006 1.00 90.69 88 GLY A CA 1
ATOM 649 C C . GLY A 1 88 ? -8.751 -1.382 12.541 1.00 90.69 88 GLY A C 1
ATOM 650 O O . GLY A 1 88 ? -9.736 -0.993 13.171 1.00 90.69 88 GLY A O 1
ATOM 651 N N . TRP A 1 89 ? -8.489 -2.676 12.354 1.00 89.81 89 TRP A N 1
ATOM 652 C CA . TRP A 1 89 ? -9.339 -3.747 12.866 1.00 89.81 89 TRP A CA 1
ATOM 653 C C . TRP A 1 89 ? -9.246 -3.880 14.393 1.00 89.81 89 TRP A C 1
ATOM 655 O O . TRP A 1 89 ? -10.274 -3.932 15.065 1.00 89.81 89 TRP A O 1
ATOM 665 N N . LEU A 1 90 ? -8.039 -3.806 14.967 1.00 88.19 90 LEU A N 1
ATOM 666 C CA . LEU A 1 90 ? -7.830 -3.852 16.423 1.00 88.19 90 LEU A CA 1
ATOM 667 C C . LEU A 1 90 ? -8.446 -2.657 17.164 1.00 88.19 90 LEU A C 1
ATOM 669 O O . LEU A 1 90 ? -8.872 -2.791 18.307 1.00 88.19 90 LEU A O 1
ATOM 673 N N . THR A 1 91 ? -8.527 -1.488 16.527 1.00 90.38 91 THR A N 1
ATOM 674 C CA . THR A 1 91 ? -9.201 -0.315 17.112 1.00 90.38 91 THR A CA 1
ATOM 675 C C . THR A 1 91 ? -10.730 -0.374 17.015 1.00 90.38 91 THR A C 1
ATOM 677 O O . THR A 1 91 ? -11.395 0.575 17.429 1.00 90.38 91 THR A O 1
ATOM 680 N N . GLY A 1 92 ? -11.300 -1.451 16.459 1.00 86.50 92 GLY A N 1
ATOM 681 C CA . GLY A 1 92 ? -12.744 -1.624 16.276 1.00 86.50 92 GLY A CA 1
ATOM 682 C C . GLY A 1 92 ? -13.365 -0.655 15.265 1.00 86.50 92 GLY A C 1
ATOM 683 O O . GLY A 1 92 ? -14.585 -0.563 15.171 1.00 86.50 92 GLY A O 1
ATOM 684 N N . ARG A 1 93 ? -12.542 0.094 14.515 1.00 86.75 93 ARG A N 1
ATOM 685 C CA . ARG A 1 93 ? -12.996 1.113 13.553 1.00 86.75 93 ARG A CA 1
ATOM 686 C C . ARG A 1 93 ? -13.175 0.576 12.136 1.00 86.75 93 ARG A C 1
ATOM 688 O O . ARG A 1 93 ? -13.721 1.278 11.290 1.00 86.75 93 ARG A O 1
ATOM 695 N N . VAL A 1 94 ? -12.706 -0.640 11.867 1.00 85.25 94 VAL A N 1
ATOM 696 C CA . VAL A 1 94 ? -12.742 -1.268 10.544 1.00 85.25 94 VAL A CA 1
ATOM 697 C C . VAL A 1 94 ? -13.569 -2.547 10.611 1.00 85.25 94 VAL A C 1
ATOM 699 O O . VAL A 1 94 ? -13.314 -3.421 11.435 1.00 85.25 94 VAL A O 1
ATOM 702 N N . ASN A 1 95 ? -14.564 -2.652 9.728 1.00 90.12 95 ASN A N 1
ATOM 703 C CA . ASN A 1 95 ? -15.404 -3.840 9.598 1.00 90.12 95 ASN A CA 1
ATOM 704 C C . ASN A 1 95 ? -14.585 -5.034 9.072 1.00 90.12 95 ASN A C 1
ATOM 706 O O . ASN A 1 95 ? -13.704 -4.860 8.230 1.00 90.12 95 ASN A O 1
ATOM 710 N N . THR A 1 96 ? -14.934 -6.254 9.482 1.00 88.50 96 THR A N 1
ATOM 711 C CA . THR A 1 96 ? -14.345 -7.507 8.981 1.00 88.50 96 THR A CA 1
ATOM 712 C C . THR A 1 96 ? -14.363 -7.578 7.454 1.00 88.50 96 THR A C 1
ATOM 714 O O . THR A 1 96 ? -13.390 -8.021 6.851 1.00 88.50 96 THR A O 1
ATOM 717 N N . GLY A 1 97 ? -15.412 -7.055 6.809 1.00 91.50 97 GLY A N 1
ATOM 718 C CA . GLY A 1 97 ? -15.467 -6.962 5.347 1.00 91.50 97 GLY A CA 1
ATOM 719 C C . GLY A 1 97 ? -14.312 -6.150 4.743 1.00 91.50 97 GLY A C 1
ATOM 720 O O . GLY A 1 97 ? -13.714 -6.580 3.765 1.00 91.50 97 GLY A O 1
ATOM 721 N N . ALA A 1 98 ? -13.940 -5.024 5.357 1.00 88.00 98 ALA A N 1
ATOM 722 C CA . ALA A 1 98 ? -12.824 -4.197 4.896 1.00 88.00 98 ALA A CA 1
ATOM 723 C C . ALA A 1 98 ? -11.451 -4.836 5.176 1.00 88.00 98 ALA A C 1
ATOM 725 O O . ALA A 1 98 ? -10.500 -4.607 4.435 1.00 88.00 98 ALA A O 1
ATOM 726 N N . LEU A 1 99 ? -11.336 -5.670 6.214 1.00 88.81 99 LEU A N 1
ATOM 727 C CA . LEU A 1 99 ? -10.127 -6.465 6.443 1.00 88.81 99 LEU A CA 1
ATOM 728 C C . LEU A 1 99 ? -9.950 -7.515 5.334 1.00 88.81 99 LEU A C 1
ATOM 730 O O . LEU A 1 99 ? -8.868 -7.649 4.765 1.00 88.81 99 LEU A O 1
ATOM 734 N N . VAL A 1 100 ? -11.028 -8.230 5.002 1.00 93.44 100 VAL A N 1
ATOM 735 C CA . VAL A 1 100 ? -11.027 -9.276 3.971 1.00 93.44 100 VAL A CA 1
ATOM 736 C C . VAL A 1 100 ? -10.687 -8.699 2.598 1.00 93.44 100 VAL A C 1
ATOM 738 O O . VAL A 1 100 ? -9.869 -9.279 1.888 1.00 93.44 100 VAL A O 1
ATOM 741 N N . THR A 1 101 ? -11.242 -7.540 2.231 1.00 93.31 101 THR A N 1
ATOM 742 C CA . THR A 1 101 ? -10.928 -6.908 0.939 1.00 93.31 101 THR A CA 1
ATOM 743 C C . THR A 1 101 ? -9.451 -6.536 0.816 1.00 93.31 101 THR A C 1
ATOM 745 O O . THR A 1 101 ? -8.864 -6.761 -0.241 1.00 93.31 101 THR A O 1
ATOM 748 N N . VAL A 1 102 ? -8.823 -6.031 1.885 1.00 92.06 102 VAL A N 1
ATOM 749 C CA . VAL A 1 102 ? -7.384 -5.720 1.888 1.00 92.06 102 VAL A CA 1
ATOM 750 C C . VAL A 1 102 ? -6.545 -6.989 1.725 1.00 92.06 102 VAL A C 1
ATOM 752 O O . VAL A 1 102 ? -5.635 -7.012 0.897 1.00 92.06 102 VAL A O 1
ATOM 755 N N . ILE A 1 103 ? -6.867 -8.058 2.462 1.00 91.88 103 ILE A N 1
ATOM 756 C CA . ILE A 1 103 ? -6.145 -9.337 2.376 1.00 91.88 103 ILE A CA 1
ATOM 757 C C . ILE A 1 103 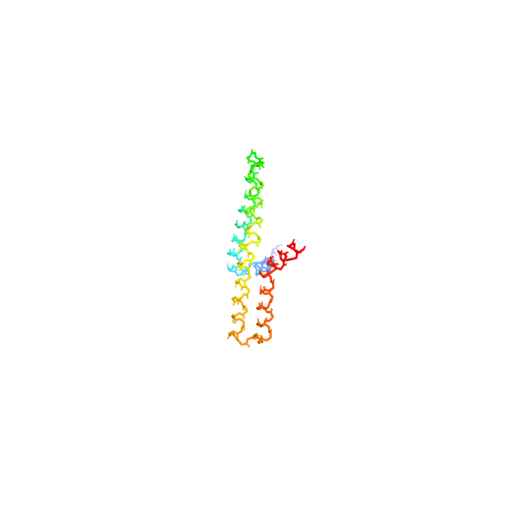? -6.247 -9.930 0.965 1.00 91.88 103 ILE A C 1
ATOM 759 O O . ILE A 1 103 ? -5.230 -10.324 0.394 1.00 91.88 103 ILE A O 1
ATOM 763 N N . ILE A 1 104 ? -7.450 -9.951 0.382 1.00 94.50 104 ILE A N 1
ATOM 764 C CA . ILE A 1 104 ? -7.668 -10.442 -0.986 1.00 94.50 104 ILE A CA 1
ATOM 765 C C . ILE A 1 104 ? -6.883 -9.594 -1.991 1.00 94.50 104 ILE A C 1
ATOM 767 O O . ILE A 1 104 ? -6.203 -10.148 -2.850 1.00 94.50 104 ILE A O 1
ATOM 771 N N . GLY A 1 105 ? -6.929 -8.264 -1.872 1.00 91.69 105 GLY A N 1
ATOM 772 C CA . GLY A 1 105 ? -6.195 -7.368 -2.766 1.00 91.69 105 GLY A CA 1
ATOM 773 C C . GLY A 1 105 ? -4.692 -7.645 -2.764 1.00 91.69 105 GLY A C 1
ATOM 774 O O . GLY A 1 105 ? -4.076 -7.731 -3.822 1.00 91.69 105 GLY A O 1
ATOM 775 N N . ILE A 1 106 ? -4.108 -7.862 -1.585 1.00 90.25 106 ILE A N 1
ATOM 776 C CA . ILE A 1 106 ? -2.689 -8.207 -1.459 1.00 90.25 106 ILE A CA 1
ATOM 777 C C . ILE A 1 106 ? -2.402 -9.573 -2.081 1.00 90.25 106 ILE A C 1
ATOM 779 O O . ILE A 1 106 ? -1.461 -9.682 -2.863 1.00 90.25 106 ILE A O 1
ATOM 783 N N . ALA A 1 107 ? -3.211 -10.596 -1.788 1.00 90.94 107 ALA A N 1
ATOM 784 C CA . ALA A 1 107 ? -3.037 -11.917 -2.389 1.00 90.94 107 ALA A CA 1
ATOM 785 C C . ALA A 1 107 ? -3.017 -11.828 -3.925 1.00 90.94 107 ALA A C 1
ATOM 787 O O . ALA A 1 107 ? -2.109 -12.356 -4.554 1.00 90.94 107 ALA A O 1
ATOM 788 N N . LEU A 1 108 ? -3.934 -11.064 -4.525 1.00 91.00 108 LEU A N 1
ATOM 789 C CA . LEU A 1 108 ? -3.981 -10.865 -5.975 1.00 91.00 108 LEU A CA 1
ATOM 790 C C . LEU A 1 108 ? -2.745 -10.141 -6.530 1.00 91.00 108 LEU A C 1
ATOM 792 O O . LEU A 1 108 ? -2.198 -10.576 -7.541 1.00 91.00 108 LEU A O 1
ATOM 796 N N . ILE A 1 109 ? -2.276 -9.072 -5.873 1.00 88.31 109 ILE A N 1
ATOM 797 C CA . ILE A 1 109 ? -1.097 -8.307 -6.321 1.00 88.31 109 ILE A CA 1
ATOM 798 C C . ILE A 1 109 ? 0.155 -9.194 -6.353 1.00 88.31 109 ILE A C 1
ATOM 800 O O . ILE A 1 109 ? 0.907 -9.157 -7.324 1.00 88.31 109 ILE A O 1
ATOM 804 N N . PHE A 1 110 ? 0.380 -10.005 -5.315 1.00 85.88 110 PHE A N 1
ATOM 805 C CA . PHE A 1 110 ? 1.578 -10.850 -5.232 1.00 85.88 110 PHE A CA 1
ATOM 806 C C . PHE A 1 110 ? 1.456 -12.175 -5.987 1.00 85.88 110 PHE A C 1
ATOM 808 O O . PHE A 1 110 ? 2.479 -12.747 -6.353 1.00 85.88 110 PHE A O 1
ATOM 815 N N . SER A 1 111 ? 0.242 -12.661 -6.251 1.00 87.50 111 SER A N 1
ATOM 816 C CA . SER A 1 111 ? 0.019 -13.857 -7.073 1.00 87.50 111 SER A CA 1
ATOM 817 C C . SER A 1 111 ? 0.082 -13.587 -8.580 1.00 87.50 111 SER A C 1
ATOM 819 O O . SER A 1 111 ? 0.188 -14.539 -9.351 1.00 87.50 111 SER A O 1
ATOM 821 N N . ALA A 1 112 ? 0.044 -12.322 -9.014 1.00 89.19 112 ALA A N 1
ATOM 822 C CA . ALA A 1 112 ? 0.029 -11.949 -10.429 1.00 89.19 112 ALA A CA 1
ATOM 823 C C . ALA A 1 112 ? 1.168 -12.559 -11.278 1.00 89.19 112 ALA A C 1
ATOM 825 O O . ALA A 1 112 ? 0.856 -13.066 -12.355 1.00 89.19 112 ALA A O 1
ATOM 826 N N . PRO A 1 113 ? 2.445 -12.590 -10.834 1.00 86.69 113 PRO A N 1
ATOM 827 C CA . PRO A 1 113 ? 3.531 -13.151 -11.641 1.00 86.69 113 PRO A CA 1
ATOM 828 C C . PRO A 1 113 ? 3.301 -14.623 -11.994 1.00 86.69 113 PRO A C 1
ATOM 830 O O . PRO A 1 113 ? 3.392 -14.997 -13.155 1.00 86.69 113 PRO A O 1
ATOM 833 N N . TRP A 1 114 ? 2.880 -15.431 -11.014 1.00 87.12 114 TRP A N 1
ATOM 834 C CA . TRP A 1 114 ? 2.608 -16.854 -11.226 1.00 87.12 114 TRP A CA 1
ATOM 835 C C . TRP A 1 114 ? 1.499 -17.085 -12.260 1.00 87.12 114 TRP A C 1
ATOM 837 O O . TRP A 1 114 ? 1.614 -17.976 -13.095 1.00 87.12 114 TRP A O 1
ATOM 847 N N . ILE A 1 115 ? 0.438 -16.271 -12.233 1.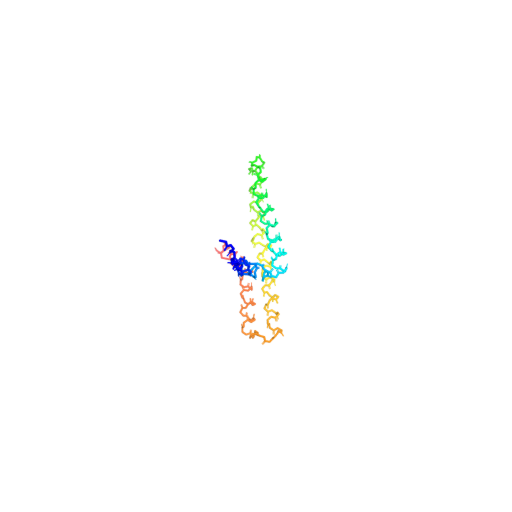00 87.25 115 ILE A N 1
ATOM 848 C CA . ILE A 1 115 ? -0.660 -16.367 -13.208 1.00 87.25 115 ILE A CA 1
ATOM 849 C C . ILE A 1 115 ? -0.148 -16.046 -14.617 1.00 87.25 115 ILE A C 1
ATOM 851 O O . ILE A 1 115 ? -0.468 -16.761 -15.562 1.00 87.25 115 ILE A O 1
ATOM 855 N N . VAL A 1 116 ? 0.652 -14.987 -14.758 1.00 89.38 116 VAL A N 1
ATOM 856 C CA . VAL A 1 116 ? 1.229 -14.581 -16.049 1.00 89.38 116 VAL A CA 1
ATOM 857 C C . VAL A 1 116 ? 2.154 -15.665 -16.602 1.00 89.38 116 VAL A C 1
ATOM 859 O O . VAL A 1 116 ? 2.090 -15.966 -17.792 1.00 89.38 116 VAL A O 1
ATOM 862 N N . ASP A 1 117 ? 2.950 -16.304 -15.745 1.00 92.06 117 ASP A N 1
ATOM 863 C CA . ASP A 1 117 ? 3.840 -17.393 -16.148 1.00 92.06 117 ASP A CA 1
ATOM 864 C C . ASP A 1 117 ? 3.059 -18.594 -16.706 1.00 92.06 117 ASP A C 1
ATOM 866 O O . ASP A 1 117 ? 3.443 -19.152 -17.732 1.00 92.06 117 ASP A O 1
ATOM 870 N N . GLN A 1 118 ? 1.928 -18.960 -16.091 1.00 92.75 118 GLN A N 1
ATOM 871 C CA . GLN A 1 118 ? 1.070 -20.047 -16.588 1.00 92.75 118 GLN A CA 1
ATOM 872 C C . GLN A 1 118 ? 0.414 -19.719 -17.934 1.00 92.75 118 GLN A C 1
ATOM 874 O O . GLN A 1 118 ? 0.227 -20.612 -18.754 1.00 92.75 118 GLN A O 1
ATOM 879 N N . LEU A 1 119 ? 0.072 -18.451 -18.176 1.00 90.56 119 LEU A N 1
ATOM 880 C CA . LEU A 1 119 ? -0.523 -18.019 -19.444 1.00 90.56 119 LEU A CA 1
ATOM 881 C C . LEU A 1 119 ? 0.491 -17.993 -20.591 1.00 90.56 119 LEU A C 1
ATOM 883 O O . LEU A 1 119 ? 0.117 -18.251 -21.728 1.00 90.56 119 LEU A O 1
ATOM 887 N N . ASN A 1 120 ? 1.757 -17.690 -20.301 1.00 90.06 120 ASN A N 1
ATOM 888 C CA . ASN A 1 120 ? 2.825 -17.682 -21.304 1.00 90.06 120 ASN A CA 1
ATOM 889 C C . ASN A 1 120 ? 3.398 -19.081 -21.585 1.00 90.06 120 ASN A C 1
ATOM 891 O O . ASN A 1 120 ? 4.060 -19.274 -22.602 1.00 90.06 120 ASN A O 1
ATOM 895 N N . ALA A 1 121 ? 3.197 -20.033 -20.670 1.00 77.19 121 ALA A N 1
ATOM 896 C CA . ALA A 1 121 ? 3.650 -21.416 -20.812 1.00 77.19 121 ALA A CA 1
ATOM 897 C C . ALA A 1 121 ? 2.688 -22.309 -21.624 1.00 77.19 121 ALA A C 1
ATOM 899 O O . ALA A 1 121 ? 3.038 -23.459 -21.901 1.00 77.19 121 ALA A O 1
ATOM 900 N N . GLY A 1 122 ? 1.493 -21.807 -21.963 1.00 58.69 122 GLY A N 1
ATOM 901 C CA . GLY A 1 122 ? 0.456 -22.501 -22.739 1.00 58.69 122 GLY A CA 1
ATOM 902 C C . GLY A 1 122 ? 0.444 -22.151 -24.220 1.00 58.69 122 GLY A C 1
ATOM 903 O O . GLY A 1 122 ? 0.831 -21.016 -24.572 1.00 58.69 122 GLY A O 1
#

pLDDT: mean 71.25, std 16.23, range [35.41, 94.5]

InterPro domains:
  IPR007039 Conjugal transfer TrbC/type IV secretion VirB2 [PF04956] (31-118)

Foldseek 3Di:
DDDDDDDDDPDDPVPPVVVVVVPCDPVNVVVVVVVVVVVVVVVVVVVPPDPPVDDVVVVVVVVVVVCCVVPVVVVVVLVVLLVVLVVCVVVVNDDPVRSVVSVVVSCCVVCVVVVVVVVVVD

Mean predicted aligned error: 19.07 Å

Solvent-accessible surface area (backbone atoms only — not comparable to full-atom values): 7385 Å² total; per-residue (Å²): 134,86,91,80,84,86,78,80,82,90,76,73,75,69,60,70,66,54,58,67,64,71,66,63,50,76,68,58,57,54,52,51,51,52,52,50,50,53,51,50,52,53,51,50,59,65,72,66,64,75,84,81,78,42,82,77,47,47,58,55,47,50,50,48,48,48,44,38,58,67,51,56,46,48,52,50,53,52,51,51,51,50,53,52,47,51,52,36,43,75,69,70,78,39,57,69,70,62,48,51,52,51,54,52,52,50,54,51,66,73,47,44,64,64,55,53,51,57,62,71,74,102

Sequence (122 aa):
MNLVSLGVPTLTLRSRVTARIDALSPRRRKLARILSMFGLVALASLLSAEPALAQTNLESFGQSVLNLLSNGLLRTVAILAIIAAGFGWLTGRVNTGALVTVIIGIALIFSAPWIVDQLNAG